Protein AF-A0A834Z935-F1 (afdb_monomer_lite)

InterPro domains:
  IPR001128 Cytochrome P450 [PF00067] (29-91)
  IPR001128 Cytochrome P450 [PR00385] (6-17)
  IPR001128 Cytochrome P450 [PR00385] (54-63)
  IPR001128 Cytochrome P450 [PR00385] (63-74)
  IPR002403 Cytochrome P450, E-class, group IV [PR00465] (1-17)
  IPR002403 Cytochrome P450, E-class, group IV [PR00465] (63-81)
  IPR017972 Cytochrome P450, conserved site [PS00086] (56-65)
  IPR036396 Cytochrome P450 superfamily [G3DSA:1.10.630.10] (1-96)
  IPR036396 Cytochrome P450 superfamily [SSF48264] (1-92)

pLDDT: mean 79.25, std 16.59, range [35.38, 96.38]

Radius of gyration: 15.13 Å; chains: 1; bounding box: 35×32×33 Å

Secondary structure (DSSP, 8-state):
-HHHHHHHHHHHHH--S-----SBTTB-TTS-B--GGGGEETTEE----TTTSGGG--GGGS-TTHHHHHHHHHHHHHHHHHH-----S-TTS--S-S--

Foldseek 3Di:
DQLLLLQVLLVLQLDDVDFDDAPDPQATPVRDGRDSCVQDDPNHGNDDDCVVVVSQHDDPSGNPCVVVVSVVSSVVVCVDVVPDDDDDPDPPDDPCPRDD

Structure (mmCIF, N/CA/C/O backbone):
data_AF-A0A834Z935-F1
#
_entry.id   AF-A0A834Z935-F1
#
loop_
_atom_site.group_PDB
_atom_site.id
_atom_site.type_symbol
_atom_site.label_atom_id
_atom_site.label_alt_id
_atom_site.label_comp_id
_atom_site.label_asym_id
_atom_site.label_entity_id
_atom_site.label_seq_id
_atom_site.pdbx_PDB_ins_code
_atom_site.Cartn_x
_atom_site.Cartn_y
_atom_site.Cartn_z
_atom_site.occupancy
_atom_site.B_iso_or_equiv
_atom_site.auth_seq_id
_atom_site.auth_comp_id
_atom_site.auth_asym_id
_atom_site.auth_atom_id
_atom_site.pdbx_PDB_model_num
ATOM 1 N N . MET A 1 1 ? 3.662 4.077 8.135 1.00 79.62 1 MET A N 1
ATOM 2 C CA . MET A 1 1 ? 2.790 2.887 8.003 1.00 79.62 1 MET A CA 1
ATOM 3 C C . MET A 1 1 ? 3.411 1.896 7.007 1.00 79.62 1 MET A C 1
ATOM 5 O O . MET A 1 1 ? 2.997 1.853 5.853 1.00 79.62 1 MET A O 1
ATOM 9 N N . GLN A 1 2 ? 4.454 1.157 7.413 1.00 89.56 2 GLN A N 1
ATOM 10 C CA . GLN A 1 2 ? 5.175 0.235 6.511 1.00 89.56 2 GLN A CA 1
ATOM 11 C C . GLN A 1 2 ? 4.336 -1.003 6.183 1.00 89.56 2 GLN A C 1
ATOM 13 O O . GLN A 1 2 ? 4.184 -1.349 5.017 1.00 89.56 2 GLN A O 1
ATOM 18 N N . TYR A 1 3 ? 3.682 -1.576 7.195 1.00 92.31 3 TYR A N 1
ATOM 19 C CA . TYR A 1 3 ? 2.768 -2.702 7.012 1.00 92.31 3 TYR A CA 1
ATOM 20 C C . TYR A 1 3 ? 1.589 -2.356 6.092 1.00 92.31 3 TYR A C 1
ATOM 22 O O . TYR A 1 3 ? 1.267 -3.117 5.191 1.00 92.31 3 TYR A O 1
ATOM 30 N N . LEU A 1 4 ? 1.001 -1.160 6.231 1.00 92.56 4 LEU A N 1
ATOM 31 C CA . LEU A 1 4 ? -0.072 -0.710 5.336 1.00 92.56 4 LEU A CA 1
ATOM 32 C C . LEU A 1 4 ? 0.398 -0.602 3.881 1.00 92.56 4 LEU A C 1
ATOM 34 O O . LEU A 1 4 ? -0.343 -0.923 2.960 1.00 92.56 4 LEU A O 1
ATOM 38 N N . HIS A 1 5 ? 1.633 -0.147 3.661 1.00 92.81 5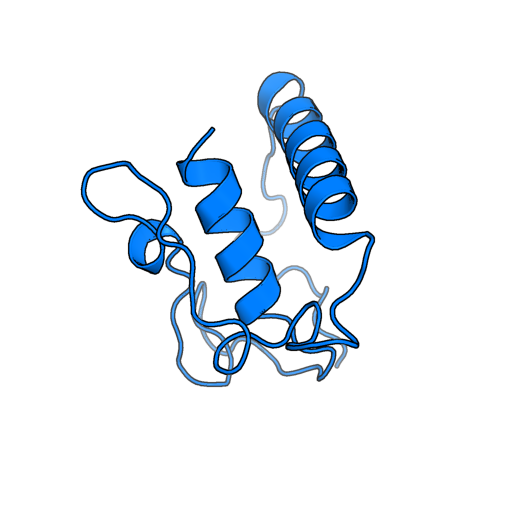 HIS A N 1
ATOM 39 C CA . HIS A 1 5 ? 2.191 -0.096 2.315 1.00 92.81 5 HIS A CA 1
ATOM 40 C C . HIS A 1 5 ? 2.382 -1.494 1.730 1.00 92.81 5 HIS A C 1
ATOM 42 O O . HIS A 1 5 ? 2.002 -1.714 0.585 1.00 92.81 5 HIS A O 1
ATOM 48 N N . ALA A 1 6 ? 2.921 -2.415 2.527 1.00 92.50 6 ALA A N 1
ATOM 49 C CA . ALA A 1 6 ? 3.102 -3.808 2.156 1.00 92.50 6 ALA A CA 1
ATOM 50 C C . ALA A 1 6 ? 1.768 -4.500 1.842 1.00 92.50 6 ALA A C 1
ATOM 52 O O . ALA A 1 6 ? 1.652 -5.153 0.813 1.00 92.50 6 ALA A O 1
ATOM 53 N N . ALA A 1 7 ? 0.740 -4.278 2.665 1.00 91.44 7 ALA A N 1
ATOM 54 C CA . ALA A 1 7 ? -0.607 -4.794 2.441 1.00 91.44 7 ALA A CA 1
ATOM 55 C C . ALA A 1 7 ? -1.207 -4.259 1.133 1.00 91.44 7 ALA A C 1
ATOM 57 O O . ALA A 1 7 ? -1.677 -5.035 0.312 1.00 91.44 7 ALA A O 1
ATOM 58 N N . ILE A 1 8 ? -1.115 -2.948 0.879 1.00 91.69 8 ILE A N 1
ATOM 59 C CA . ILE A 1 8 ? -1.588 -2.361 -0.387 1.00 91.69 8 ILE A CA 1
ATOM 60 C C . ILE A 1 8 ? -0.829 -2.955 -1.580 1.00 91.69 8 ILE A C 1
ATOM 62 O O . ILE A 1 8 ? -1.444 -3.284 -2.589 1.00 91.69 8 ILE A O 1
ATOM 66 N N . SER A 1 9 ? 0.493 -3.109 -1.485 1.00 89.88 9 SER A N 1
ATOM 67 C CA . SER A 1 9 ? 1.297 -3.704 -2.559 1.00 89.88 9 SER A CA 1
ATOM 68 C C . SER A 1 9 ? 0.954 -5.176 -2.803 1.00 89.88 9 SER A C 1
ATOM 70 O O . SER A 1 9 ? 0.894 -5.590 -3.958 1.00 89.88 9 SER A O 1
ATOM 72 N N . GLU A 1 10 ? 0.663 -5.944 -1.752 1.00 87.12 10 GLU A N 1
ATOM 73 C CA . GLU A 1 10 ? 0.213 -7.333 -1.869 1.00 87.12 10 GLU A CA 1
ATOM 74 C C . GLU A 1 10 ? -1.171 -7.424 -2.514 1.00 87.12 10 GLU A C 1
ATOM 76 O O . GLU A 1 10 ? -1.362 -8.202 -3.449 1.00 87.12 10 GLU A O 1
ATOM 81 N N . THR A 1 11 ? -2.104 -6.558 -2.117 1.00 86.38 11 THR A N 1
ATOM 82 C CA . THR A 1 11 ? -3.418 -6.443 -2.765 1.00 86.38 11 THR A CA 1
ATOM 83 C C . THR A 1 11 ? -3.281 -6.116 -4.251 1.00 86.38 11 THR A C 1
ATOM 85 O O . THR A 1 11 ? -3.910 -6.761 -5.085 1.00 86.38 11 THR A O 1
ATOM 88 N N . LEU A 1 12 ? -2.419 -5.160 -4.608 1.00 85.75 12 LEU A N 1
ATOM 89 C CA . LEU A 1 12 ? -2.156 -4.787 -6.002 1.00 85.75 12 LEU A CA 1
ATOM 90 C C . LEU A 1 12 ? -1.448 -5.898 -6.802 1.00 85.75 12 LEU A C 1
ATOM 92 O O . LEU A 1 12 ? -1.627 -5.972 -8.015 1.00 85.75 12 LEU A O 1
ATOM 96 N N . ARG A 1 13 ? -0.653 -6.760 -6.150 1.00 81.25 13 ARG A N 1
ATOM 97 C CA . ARG A 1 13 ? -0.048 -7.954 -6.773 1.00 81.25 13 ARG A CA 1
ATOM 98 C C . ARG A 1 13 ? -1.100 -8.994 -7.115 1.00 81.25 13 ARG A C 1
ATOM 100 O O . ARG A 1 13 ? -1.029 -9.604 -8.177 1.00 81.25 13 ARG A O 1
ATOM 107 N N . LEU A 1 14 ? -2.014 -9.215 -6.178 1.00 74.06 14 LEU A N 1
ATOM 108 C CA . LEU A 1 14 ? -3.009 -10.278 -6.232 1.00 74.06 14 LEU A CA 1
ATOM 109 C C . LEU A 1 14 ? -4.231 -9.926 -7.083 1.00 74.06 14 LEU A C 1
ATOM 111 O O . LEU A 1 14 ? -4.914 -10.840 -7.527 1.00 74.06 14 LEU A O 1
ATOM 115 N N . TYR A 1 15 ? -4.484 -8.640 -7.343 1.00 66.19 15 TYR A N 1
ATOM 116 C CA . TYR A 1 15 ? -5.531 -8.164 -8.253 1.00 66.19 15 TYR A CA 1
ATOM 117 C C . TYR A 1 15 ? -4.950 -7.618 -9.575 1.00 66.19 15 TYR A C 1
ATOM 119 O O . TYR A 1 15 ? -4.988 -6.409 -9.826 1.00 66.19 15 TYR A O 1
ATOM 127 N N . PRO A 1 16 ? -4.447 -8.468 -10.490 1.00 53.22 16 PRO A N 1
ATOM 128 C CA . PRO A 1 16 ? -4.584 -8.146 -11.901 1.00 53.22 16 PRO A CA 1
ATOM 129 C C . PRO A 1 16 ? -6.089 -8.169 -12.253 1.00 53.22 16 PRO A C 1
ATOM 131 O O . PRO A 1 16 ? -6.836 -8.941 -11.656 1.00 53.22 16 PRO A O 1
ATOM 134 N N . PRO A 1 17 ? -6.574 -7.351 -13.203 1.00 49.41 17 PRO A N 1
ATOM 135 C CA . PRO A 1 17 ? -7.994 -7.256 -13.578 1.00 49.41 17 PRO A CA 1
ATOM 136 C C . PRO A 1 17 ? -8.581 -8.526 -14.237 1.00 49.41 17 PRO A C 1
ATOM 138 O O . PRO A 1 17 ? -9.589 -8.435 -14.931 1.00 49.41 17 PRO A O 1
ATOM 141 N N . ASP A 1 18 ? -7.980 -9.699 -14.019 1.00 45.09 18 ASP A N 1
ATOM 142 C CA . ASP A 1 18 ? -8.523 -10.992 -14.415 1.00 45.09 18 ASP A CA 1
ATOM 143 C C . ASP A 1 18 ? -9.147 -11.695 -13.210 1.00 45.09 18 ASP A C 1
ATOM 145 O O . ASP A 1 18 ? -8.497 -12.142 -12.264 1.00 45.09 18 ASP A O 1
ATOM 149 N N . THR A 1 19 ? -10.462 -11.788 -13.289 1.00 51.28 19 THR A N 1
ATOM 150 C CA . THR A 1 19 ? -11.373 -12.382 -12.325 1.00 51.28 19 THR A CA 1
ATOM 151 C C . THR A 1 19 ? -11.147 -13.886 -12.219 1.00 51.28 19 THR A C 1
ATOM 153 O O . THR A 1 19 ? -11.504 -14.638 -13.128 1.00 51.28 19 THR A O 1
ATOM 156 N N . LYS A 1 20 ? -10.576 -14.351 -11.106 1.00 51.22 20 LYS A N 1
ATOM 157 C CA . LYS A 1 20 ? -10.543 -15.778 -10.760 1.00 51.22 20 LYS A CA 1
ATOM 158 C C . LYS A 1 20 ? -10.916 -15.967 -9.284 1.00 51.22 20 LYS A C 1
ATOM 160 O O . LYS A 1 20 ? -10.641 -15.107 -8.454 1.00 51.22 20 LYS A O 1
ATOM 165 N N . ALA A 1 21 ? -11.534 -17.104 -8.967 1.00 51.88 21 ALA A N 1
ATOM 166 C CA . ALA A 1 21 ? -12.098 -17.414 -7.651 1.00 51.88 21 ALA A CA 1
ATOM 167 C C . ALA A 1 21 ? -11.093 -17.981 -6.638 1.00 51.88 21 ALA A C 1
ATOM 169 O O . ALA A 1 21 ? -10.402 -18.950 -6.944 1.00 51.88 21 ALA A O 1
ATOM 170 N N . CYS A 1 22 ? -11.057 -17.450 -5.410 1.00 49.88 22 CYS A N 1
ATOM 171 C CA . CYS A 1 22 ? -10.369 -18.097 -4.286 1.00 49.88 22 CYS A CA 1
ATOM 172 C C . CYS A 1 22 ? -11.068 -19.422 -3.959 1.00 49.88 22 CYS A C 1
ATOM 174 O O . CYS A 1 22 ? -12.282 -19.454 -3.765 1.00 49.88 22 CYS A O 1
ATOM 176 N N . ARG A 1 23 ? -10.312 -20.526 -3.930 1.00 52.38 23 ARG A N 1
ATOM 177 C CA . ARG A 1 23 ? -10.843 -21.869 -3.627 1.00 52.38 23 ARG A CA 1
ATOM 178 C C . ARG A 1 23 ? -10.796 -22.188 -2.126 1.00 52.38 23 ARG A C 1
ATOM 180 O O . ARG A 1 23 ? -11.509 -23.085 -1.685 1.00 52.38 23 ARG A O 1
ATOM 187 N N . VAL A 1 24 ? -9.949 -21.484 -1.377 1.00 58.81 24 VAL A N 1
ATOM 188 C CA . VAL A 1 24 ? -9.725 -21.617 0.070 1.00 58.81 24 VAL A CA 1
ATOM 189 C C . VAL A 1 24 ? -9.552 -20.204 0.644 1.00 58.81 24 VAL A C 1
ATOM 191 O O . VAL A 1 24 ? -9.083 -19.319 -0.077 1.00 58.81 24 VAL A O 1
ATOM 194 N N . ASP A 1 25 ? -9.950 -19.982 1.900 1.00 59.72 25 ASP A N 1
ATOM 195 C CA . ASP A 1 25 ? -9.748 -18.702 2.592 1.00 59.72 25 ASP A CA 1
ATOM 196 C C . ASP A 1 25 ? -8.274 -18.280 2.530 1.00 59.72 25 ASP A C 1
ATOM 198 O O . ASP A 1 25 ? -7.377 -19.117 2.625 1.00 59.72 25 ASP A O 1
ATOM 202 N N . ASP A 1 26 ? -8.035 -16.991 2.286 1.00 61.75 26 ASP A N 1
ATOM 203 C CA . ASP A 1 26 ? -6.708 -16.369 2.151 1.00 61.75 26 ASP A CA 1
ATOM 204 C C . ASP A 1 26 ? -5.787 -16.941 1.047 1.00 61.75 26 ASP A C 1
ATOM 206 O O . ASP A 1 26 ? -4.660 -16.466 0.880 1.00 61.75 26 ASP A O 1
ATOM 210 N N . ILE A 1 27 ? -6.274 -17.886 0.227 1.00 62.16 27 ILE A N 1
ATOM 211 C CA . ILE A 1 27 ? -5.546 -18.506 -0.890 1.00 62.16 27 ILE A CA 1
ATOM 212 C C . ILE A 1 27 ? -6.260 -18.219 -2.220 1.00 62.16 27 ILE A C 1
ATOM 214 O O . ILE A 1 27 ? -7.368 -18.686 -2.507 1.00 62.16 27 ILE A O 1
ATOM 218 N N . MET A 1 28 ? -5.572 -17.470 -3.076 1.00 57.28 28 MET A N 1
ATOM 219 C CA . MET A 1 28 ? -6.025 -17.058 -4.406 1.00 57.28 28 MET A CA 1
ATOM 220 C C . MET A 1 28 ? -5.970 -18.263 -5.391 1.00 57.28 28 MET A C 1
ATOM 222 O O . MET A 1 28 ? -5.269 -19.242 -5.135 1.00 57.28 28 MET A O 1
ATOM 226 N N . PRO A 1 29 ? -6.707 -18.279 -6.522 1.00 50.84 29 PRO A N 1
ATOM 227 C CA . PRO A 1 29 ? -6.758 -19.394 -7.488 1.00 50.84 29 PRO A CA 1
ATOM 228 C C . PRO A 1 29 ? -5.428 -19.760 -8.145 1.00 50.84 29 PRO A C 1
ATOM 230 O O . PRO A 1 29 ? -5.332 -20.819 -8.762 1.00 50.84 29 PRO A O 1
ATOM 233 N N . ASP A 1 30 ? -4.420 -18.894 -8.052 1.00 57.00 30 ASP A N 1
ATOM 234 C CA . ASP A 1 30 ? -3.042 -19.198 -8.444 1.00 57.00 30 ASP A CA 1
ATOM 235 C C . ASP A 1 30 ? -2.291 -20.031 -7.384 1.00 57.00 30 ASP A C 1
ATOM 237 O O . ASP A 1 30 ? -1.145 -20.423 -7.602 1.00 57.00 30 ASP A O 1
ATOM 241 N N . GLY A 1 31 ? -2.942 -20.330 -6.255 1.00 63.62 31 GLY A N 1
ATOM 242 C CA . GLY A 1 31 ? -2.384 -21.043 -5.112 1.00 63.62 31 GLY A CA 1
ATOM 243 C C . GLY A 1 31 ? -1.547 -20.159 -4.191 1.00 63.62 31 GLY A C 1
ATOM 244 O O . GLY A 1 31 ? -0.884 -20.696 -3.303 1.00 63.62 31 GLY A O 1
ATOM 245 N N . THR A 1 32 ? -1.532 -18.835 -4.390 1.00 69.44 32 THR A N 1
ATOM 246 C CA . THR A 1 32 ? -0.754 -17.930 -3.540 1.00 69.44 32 THR A CA 1
ATOM 247 C C . THR A 1 32 ? -1.562 -17.433 -2.348 1.00 69.44 32 THR A C 1
ATOM 249 O O . THR A 1 32 ? -2.706 -16.998 -2.473 1.00 69.44 32 THR A O 1
ATOM 252 N N . GLU A 1 33 ? -0.934 -17.510 -1.178 1.00 78.00 33 GLU A N 1
ATOM 253 C CA . GLU A 1 33 ? -1.451 -16.967 0.074 1.00 78.00 33 GLU A CA 1
ATOM 254 C C . GLU A 1 33 ? -1.253 -15.447 0.120 1.00 78.00 33 GLU A C 1
ATOM 256 O O . GLU A 1 33 ? -0.203 -14.935 -0.303 1.00 78.00 33 GLU A O 1
ATOM 261 N N . TYR A 1 34 ? -2.250 -14.730 0.642 1.00 82.56 34 TYR A N 1
ATOM 262 C CA . TYR A 1 34 ? -2.139 -13.301 0.921 1.00 82.56 34 TYR A CA 1
ATOM 263 C C . TYR A 1 34 ? -1.111 -13.062 2.036 1.00 82.56 34 TYR A C 1
ATOM 265 O O . TYR A 1 34 ? -1.376 -13.313 3.209 1.00 82.56 34 TYR A O 1
ATOM 273 N N . SER A 1 35 ? 0.074 -12.551 1.685 1.00 87.12 35 SER A N 1
ATOM 274 C CA . SER A 1 35 ? 1.153 -12.323 2.656 1.00 87.12 35 SER A CA 1
ATOM 275 C C . SER A 1 35 ? 1.819 -10.957 2.457 1.00 87.12 35 SER A C 1
ATOM 277 O O . SER A 1 35 ? 2.750 -10.821 1.654 1.00 87.12 35 SER A O 1
ATOM 279 N N . PRO A 1 36 ? 1.390 -9.922 3.210 1.00 88.12 36 PRO A N 1
ATOM 280 C CA . PRO A 1 36 ? 2.031 -8.607 3.205 1.00 88.12 36 PRO A CA 1
ATOM 281 C C . PRO A 1 36 ? 3.502 -8.667 3.624 1.00 88.12 36 PRO A C 1
ATOM 283 O O . PRO A 1 36 ? 4.317 -7.896 3.124 1.00 88.12 36 PRO A O 1
ATOM 286 N N . GLU A 1 37 ? 3.857 -9.601 4.509 1.00 89.62 37 GLU A N 1
ATOM 287 C CA . GLU A 1 37 ? 5.210 -9.768 5.052 1.00 89.62 37 GLU A CA 1
ATOM 288 C C . GLU A 1 37 ? 6.268 -10.005 3.973 1.00 89.62 37 GLU A C 1
ATOM 290 O O . GLU A 1 37 ? 7.413 -9.595 4.145 1.00 89.62 37 GLU A O 1
ATOM 295 N N . ARG A 1 38 ? 5.877 -10.546 2.812 1.00 86.81 38 ARG A N 1
ATOM 296 C CA . ARG A 1 38 ? 6.738 -10.689 1.628 1.00 86.81 38 ARG A CA 1
ATOM 297 C C . ARG A 1 38 ? 7.420 -9.382 1.210 1.00 86.81 38 ARG A C 1
ATOM 299 O O . ARG A 1 38 ? 8.517 -9.413 0.654 1.00 86.81 38 ARG A O 1
ATOM 306 N N . TRP A 1 39 ? 6.765 -8.247 1.442 1.00 88.56 39 TRP A N 1
ATOM 307 C CA . TRP A 1 39 ? 7.278 -6.926 1.083 1.00 88.56 39 TRP A CA 1
ATOM 308 C C . TRP A 1 39 ? 8.064 -6.258 2.210 1.00 88.56 39 TRP A C 1
ATOM 310 O O . TRP A 1 39 ? 8.599 -5.173 1.990 1.00 88.56 39 TRP A O 1
ATOM 320 N N . LEU A 1 40 ? 8.130 -6.845 3.408 1.00 91.12 40 LEU A N 1
ATOM 321 C CA . LEU A 1 40 ? 8.879 -6.290 4.532 1.00 91.12 40 LEU A CA 1
ATOM 322 C C . LEU A 1 40 ? 10.247 -6.963 4.670 1.00 91.12 40 LEU A C 1
ATOM 324 O O . LEU A 1 40 ? 10.356 -8.174 4.813 1.00 91.12 40 LEU A O 1
ATOM 328 N N . GLU A 1 41 ? 11.297 -6.151 4.735 1.00 88.19 41 GLU A N 1
ATOM 329 C CA . GLU A 1 41 ? 12.640 -6.567 5.140 1.00 88.19 41 GLU A CA 1
ATOM 330 C C . GLU A 1 41 ? 13.042 -5.735 6.366 1.00 88.19 41 GLU A C 1
ATOM 332 O O . GLU A 1 41 ? 13.128 -4.507 6.299 1.00 88.19 41 GLU A O 1
ATOM 337 N N . TYR A 1 42 ? 13.222 -6.390 7.519 1.00 85.69 42 TYR A N 1
ATOM 338 C CA . TYR A 1 42 ? 13.602 -5.752 8.794 1.00 85.69 42 TYR A CA 1
ATOM 339 C C . TYR A 1 42 ? 12.725 -4.543 9.188 1.00 85.69 42 TYR A C 1
ATOM 341 O O . TYR A 1 42 ? 13.210 -3.539 9.705 1.00 85.69 42 TYR A O 1
ATOM 349 N N . GLY A 1 43 ? 11.418 -4.617 8.911 1.00 81.12 43 GLY A N 1
ATOM 350 C CA . GLY A 1 43 ? 10.462 -3.542 9.207 1.00 81.12 43 GLY A CA 1
ATOM 351 C C . GLY A 1 43 ? 10.428 -2.405 8.177 1.00 81.12 43 GLY A C 1
ATOM 352 O O . GLY A 1 43 ? 9.653 -1.461 8.337 1.00 81.12 43 GLY A O 1
ATOM 353 N N . THR A 1 44 ? 11.209 -2.496 7.100 1.00 84.75 44 THR A N 1
ATOM 354 C CA . THR A 1 44 ? 11.171 -1.565 5.965 1.00 84.75 44 THR A CA 1
ATOM 355 C C . THR A 1 44 ? 10.481 -2.208 4.769 1.00 84.75 44 THR A C 1
ATOM 357 O O . THR A 1 44 ? 10.641 -3.400 4.527 1.00 84.75 44 THR A O 1
ATOM 360 N N . CYS A 1 45 ? 9.675 -1.443 4.027 1.00 82.50 45 CYS A N 1
ATOM 361 C CA . CYS A 1 45 ? 9.065 -1.967 2.810 1.00 82.50 45 CYS A CA 1
ATOM 362 C C . CYS A 1 45 ? 10.113 -2.013 1.696 1.00 82.50 45 CYS A C 1
ATOM 364 O O . CYS A 1 45 ? 10.638 -0.975 1.285 1.00 82.50 45 CYS A O 1
ATOM 366 N N . ARG A 1 46 ? 10.386 -3.210 1.186 1.00 84.31 46 ARG A N 1
ATOM 367 C CA . ARG A 1 46 ? 11.253 -3.432 0.038 1.00 84.31 46 ARG A CA 1
ATOM 368 C C . ARG A 1 46 ? 10.620 -2.821 -1.209 1.00 84.31 46 ARG A C 1
ATOM 370 O O . ARG A 1 46 ? 9.458 -3.076 -1.524 1.00 84.31 46 ARG A O 1
ATOM 377 N N . GLN A 1 47 ? 11.405 -2.052 -1.955 1.00 77.56 47 GLN A N 1
ATOM 378 C CA . GLN A 1 47 ? 11.017 -1.619 -3.290 1.00 77.56 47 GLN A CA 1
ATOM 379 C C . GLN A 1 47 ? 11.259 -2.764 -4.280 1.00 77.56 47 GLN A C 1
ATOM 381 O O . GLN A 1 47 ? 12.398 -3.162 -4.518 1.00 77.56 47 GLN A O 1
ATOM 386 N N . GLU A 1 48 ? 10.188 -3.303 -4.854 1.00 81.62 48 GLU A N 1
ATOM 387 C CA . GLU A 1 48 ? 10.293 -4.336 -5.884 1.00 81.62 48 GLU A CA 1
ATOM 388 C C . GLU A 1 48 ? 10.709 -3.743 -7.227 1.00 81.62 48 GLU A C 1
ATOM 390 O O . GLU A 1 48 ? 10.432 -2.578 -7.539 1.00 81.62 48 GLU A O 1
ATOM 395 N N . ASN A 1 49 ? 11.353 -4.572 -8.044 1.00 84.31 49 ASN A N 1
ATOM 396 C CA . ASN A 1 49 ? 11.663 -4.214 -9.411 1.00 84.31 49 ASN A CA 1
ATOM 397 C C . ASN A 1 49 ? 10.355 -3.937 -10.195 1.00 84.31 49 ASN A C 1
ATOM 399 O O . ASN A 1 49 ? 9.540 -4.851 -10.349 1.00 84.31 49 ASN A O 1
ATOM 403 N N . PRO A 1 50 ? 10.156 -2.727 -10.763 1.00 84.19 50 PRO A N 1
ATOM 404 C CA . PRO A 1 50 ? 8.953 -2.392 -11.533 1.00 84.19 50 PRO A CA 1
ATOM 405 C C . PRO A 1 50 ? 8.688 -3.320 -12.726 1.00 84.19 50 PRO A C 1
ATOM 407 O O . PRO A 1 50 ? 7.544 -3.476 -13.135 1.00 84.19 50 PRO A O 1
ATOM 410 N N . PHE A 1 51 ? 9.723 -3.962 -13.279 1.00 84.44 51 PHE A N 1
ATOM 411 C CA . PHE A 1 51 ? 9.572 -4.947 -14.356 1.00 84.44 51 PHE A CA 1
ATOM 412 C C . PHE A 1 51 ? 8.991 -6.282 -13.871 1.00 84.44 51 PHE A C 1
ATOM 414 O O . PHE A 1 51 ? 8.356 -6.990 -14.646 1.00 84.44 51 PHE A O 1
ATOM 421 N N . ARG A 1 52 ? 9.191 -6.622 -12.593 1.00 81.75 52 ARG A N 1
ATOM 422 C CA . ARG A 1 52 ? 8.603 -7.806 -11.949 1.00 81.75 52 ARG A CA 1
ATOM 423 C C . ARG A 1 52 ? 7.223 -7.511 -11.359 1.00 81.75 52 ARG A C 1
ATOM 425 O O . ARG A 1 52 ? 6.410 -8.418 -11.223 1.00 81.75 52 ARG A O 1
ATOM 432 N N . PHE A 1 53 ? 6.963 -6.245 -11.042 1.00 82.69 53 PHE A N 1
ATOM 433 C CA . PHE A 1 53 ? 5.712 -5.753 -10.476 1.00 82.69 53 PHE A CA 1
ATOM 434 C C . PHE A 1 53 ? 5.152 -4.572 -11.300 1.00 82.69 53 PHE A C 1
ATOM 436 O O . PHE A 1 53 ? 5.248 -3.414 -10.882 1.00 82.69 53 PHE A O 1
ATOM 443 N N . PRO A 1 54 ? 4.573 -4.834 -12.491 1.00 83.88 54 PRO A N 1
ATOM 444 C CA . PRO A 1 54 ? 4.234 -3.795 -13.464 1.00 83.88 54 PRO A CA 1
ATOM 445 C C . PRO A 1 54 ? 2.859 -3.142 -13.236 1.00 83.88 54 PRO A C 1
ATOM 447 O O . PRO A 1 54 ? 2.270 -2.631 -14.185 1.00 83.88 54 PRO A O 1
ATOM 450 N N . VAL A 1 55 ? 2.345 -3.106 -11.999 1.00 87.06 55 VAL A N 1
ATOM 451 C CA . VAL A 1 55 ? 1.026 -2.513 -11.672 1.00 87.06 55 VAL A CA 1
ATOM 452 C C . VAL A 1 55 ? 0.930 -1.051 -12.122 1.00 87.06 55 VAL A C 1
ATOM 454 O O . VAL A 1 55 ? -0.095 -0.604 -12.622 1.00 87.06 55 VAL A O 1
ATOM 457 N N . PHE A 1 56 ? 2.031 -0.313 -11.996 1.00 90.31 56 PHE A N 1
ATOM 458 C CA . PHE A 1 56 ? 2.156 1.071 -12.459 1.00 90.31 56 PHE A CA 1
ATOM 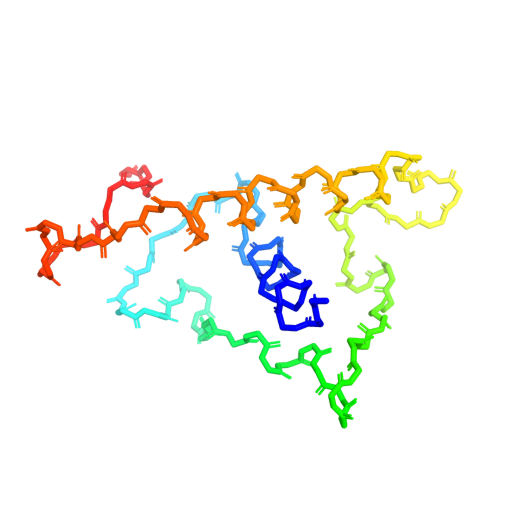459 C C . PHE A 1 56 ? 3.028 1.187 -13.717 1.00 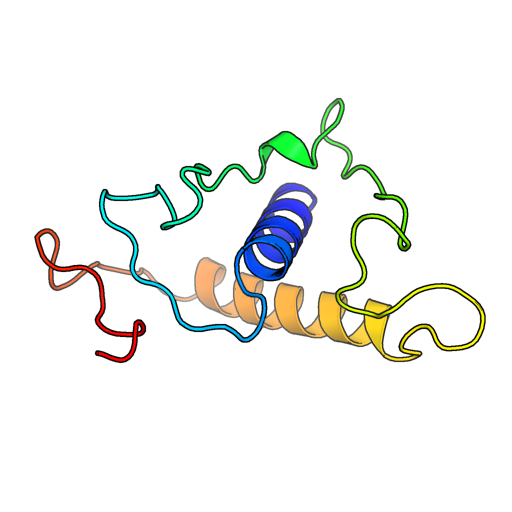90.31 56 PHE A C 1
ATOM 461 O O . PHE A 1 56 ? 3.585 2.254 -13.980 1.00 90.31 56 PHE A O 1
ATOM 468 N N . HIS A 1 57 ? 3.165 0.096 -14.477 1.00 88.88 57 HIS A N 1
ATOM 469 C CA . HIS A 1 57 ? 4.148 -0.083 -15.548 1.00 88.88 57 HIS A CA 1
ATOM 470 C C . HIS A 1 57 ? 5.607 0.098 -15.075 1.00 88.88 57 HIS A C 1
ATOM 472 O O . HIS A 1 57 ? 5.898 0.268 -13.889 1.00 88.88 57 HIS A O 1
ATOM 478 N N . ALA A 1 58 ? 6.550 0.036 -16.016 1.00 90.50 58 ALA A N 1
ATOM 479 C CA . ALA A 1 58 ? 7.978 0.212 -15.774 1.00 90.50 58 ALA A CA 1
ATOM 480 C C . ALA A 1 58 ? 8.617 1.122 -16.838 1.00 90.50 58 ALA A C 1
ATOM 482 O O . ALA A 1 58 ? 8.092 1.283 -17.942 1.00 90.50 58 ALA A O 1
ATOM 483 N N . GLY A 1 59 ? 9.773 1.706 -16.509 1.00 89.25 59 GLY A N 1
ATOM 484 C CA . GLY A 1 59 ? 10.554 2.530 -17.435 1.00 89.25 59 GLY A CA 1
ATOM 485 C C . GLY A 1 59 ? 9.931 3.905 -17.741 1.00 89.25 59 GLY A C 1
ATOM 486 O O . GLY A 1 59 ? 9.173 4.432 -16.927 1.00 89.25 59 GLY A O 1
ATOM 487 N N . PRO A 1 60 ? 10.221 4.505 -18.913 1.00 92.56 60 PRO A N 1
ATOM 488 C CA . PRO A 1 60 ? 9.773 5.861 -19.272 1.00 92.56 60 PRO A CA 1
ATOM 489 C C . PRO A 1 60 ? 8.249 6.055 -19.333 1.00 92.56 60 PRO A C 1
ATOM 491 O O . PRO A 1 60 ? 7.768 7.184 -19.376 1.00 92.56 60 PRO A O 1
ATOM 494 N N . ARG A 1 61 ? 7.482 4.959 -19.378 1.00 91.56 61 ARG A N 1
ATOM 495 C CA . ARG A 1 61 ? 6.009 4.948 -19.406 1.00 91.56 61 ARG A CA 1
ATOM 496 C C . ARG A 1 61 ? 5.400 4.544 -18.059 1.00 91.56 61 ARG A C 1
ATOM 498 O O . ARG A 1 61 ? 4.226 4.177 -18.016 1.00 91.56 61 ARG A O 1
ATOM 505 N N . MET A 1 62 ? 6.187 4.591 -16.982 1.00 91.25 62 MET A N 1
ATOM 506 C CA . MET A 1 62 ? 5.690 4.408 -15.620 1.00 91.25 62 MET A CA 1
ATOM 507 C C . MET A 1 62 ? 4.607 5.446 -15.311 1.00 91.25 62 MET A C 1
ATOM 509 O O . MET A 1 62 ? 4.705 6.609 -15.708 1.00 91.25 62 MET A O 1
ATOM 513 N N . CYS A 1 63 ? 3.564 5.019 -14.604 1.00 92.19 63 CYS A N 1
ATOM 514 C CA . CYS A 1 63 ? 2.486 5.894 -14.175 1.00 92.19 63 CYS A CA 1
ATOM 515 C C . CYS A 1 63 ? 3.040 7.035 -13.312 1.00 92.19 63 CYS A C 1
ATOM 517 O O . CYS A 1 63 ? 3.531 6.808 -12.206 1.00 92.19 63 CYS A O 1
ATOM 519 N N . LEU A 1 64 ? 2.896 8.270 -13.797 1.00 95.31 64 LEU A N 1
ATOM 520 C CA . LEU A 1 64 ? 3.267 9.482 -13.058 1.00 95.31 64 LEU A CA 1
ATOM 521 C C . LEU A 1 64 ? 2.493 9.611 -11.736 1.00 95.31 64 LEU A C 1
ATOM 523 O O . LEU A 1 64 ? 2.978 10.207 -10.783 1.00 95.31 64 LEU A O 1
ATOM 527 N N . GLY A 1 65 ? 1.293 9.028 -11.671 1.00 95.19 65 GLY A N 1
ATOM 528 C CA . GLY A 1 65 ? 0.431 9.036 -10.493 1.00 95.19 65 GLY A CA 1
ATOM 529 C C . GLY A 1 65 ? 0.736 7.950 -9.460 1.00 95.19 65 GLY A C 1
ATOM 530 O O . GLY A 1 65 ? -0.040 7.818 -8.519 1.00 95.19 65 GLY A O 1
ATOM 531 N N . LYS A 1 66 ? 1.813 7.165 -9.605 1.00 91.44 66 LYS A N 1
ATOM 532 C CA . LYS A 1 66 ? 2.127 6.042 -8.701 1.00 91.44 66 LYS A CA 1
ATOM 533 C C . LYS A 1 66 ? 2.160 6.460 -7.228 1.00 91.44 66 LYS A C 1
ATOM 535 O O . LYS A 1 66 ? 1.468 5.871 -6.399 1.00 91.44 66 LYS A O 1
ATOM 540 N N . ASP A 1 67 ? 2.948 7.478 -6.900 1.00 92.75 67 ASP A N 1
ATOM 541 C CA . ASP A 1 67 ? 3.132 7.886 -5.504 1.00 92.75 67 ASP A CA 1
ATOM 542 C C . ASP A 1 67 ? 1.860 8.529 -4.944 1.00 92.75 67 ASP A C 1
ATOM 544 O O . ASP A 1 67 ? 1.463 8.242 -3.814 1.00 92.75 67 ASP A O 1
ATOM 548 N N . MET A 1 68 ? 1.157 9.308 -5.773 1.00 96.38 68 MET A N 1
ATOM 549 C CA . MET A 1 68 ? -0.149 9.876 -5.433 1.00 96.38 68 MET A CA 1
ATOM 550 C C . MET A 1 68 ? -1.173 8.782 -5.117 1.00 96.38 68 MET A C 1
ATOM 552 O O . MET A 1 68 ? -1.876 8.869 -4.111 1.00 96.38 68 MET A O 1
ATOM 556 N N . ALA A 1 69 ? -1.227 7.726 -5.931 1.00 94.31 69 ALA A N 1
ATOM 557 C CA . ALA A 1 69 ? -2.127 6.60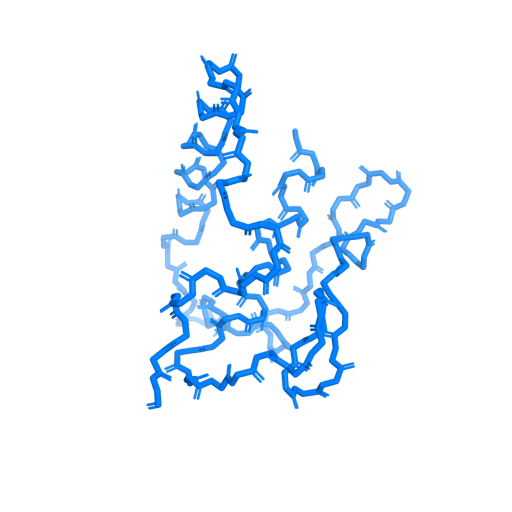2 -5.715 1.00 94.31 69 ALA A CA 1
ATOM 558 C C . ALA A 1 69 ? -1.832 5.914 -4.374 1.00 94.31 69 ALA A C 1
ATOM 560 O O . ALA A 1 69 ? -2.753 5.660 -3.598 1.00 94.31 69 ALA A O 1
ATOM 561 N N . TYR A 1 70 ? -0.558 5.675 -4.040 1.00 92.88 70 TYR A N 1
ATOM 562 C CA . TYR A 1 70 ? -0.197 5.123 -2.731 1.00 92.88 70 TYR A CA 1
ATOM 563 C C . TYR A 1 70 ? -0.567 6.040 -1.566 1.00 92.88 70 TYR A C 1
ATOM 565 O O . TYR A 1 70 ? -0.998 5.535 -0.530 1.00 92.88 70 TYR A 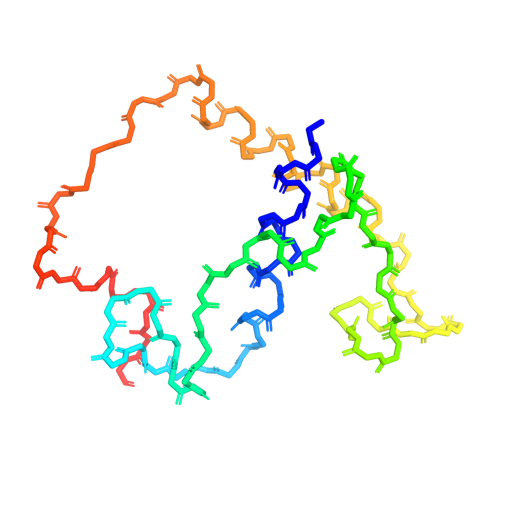O 1
ATOM 573 N N . VAL A 1 71 ? -0.417 7.358 -1.704 1.00 95.25 71 VAL A N 1
ATOM 574 C CA . VAL A 1 71 ? -0.841 8.311 -0.667 1.00 95.25 71 VAL A CA 1
ATOM 575 C C . VAL A 1 71 ? -2.355 8.251 -0.468 1.00 95.25 71 VAL A C 1
ATOM 577 O O . VAL A 1 71 ? -2.809 8.124 0.669 1.00 95.25 71 VAL A O 1
ATOM 580 N N . GLN A 1 72 ? -3.133 8.265 -1.552 1.00 96.12 72 GLN A N 1
ATOM 581 C CA . GLN A 1 72 ? -4.594 8.181 -1.490 1.00 96.12 72 GLN A CA 1
ATOM 582 C C . GLN A 1 72 ? -5.063 6.855 -0.880 1.00 96.12 72 GLN A C 1
ATOM 584 O O . GLN A 1 72 ? -5.841 6.867 0.072 1.00 96.12 72 GLN A O 1
ATOM 589 N N . MET A 1 73 ? -4.543 5.719 -1.355 1.00 95.38 73 MET A N 1
ATOM 590 C CA . MET A 1 73 ? -4.897 4.397 -0.823 1.00 95.38 73 MET A CA 1
ATOM 591 C C . MET A 1 73 ? -4.557 4.277 0.666 1.00 95.38 73 MET A C 1
ATOM 593 O O . MET A 1 73 ? -5.386 3.815 1.448 1.00 95.38 73 MET A O 1
ATOM 597 N N . LYS A 1 74 ? -3.372 4.746 1.085 1.00 95.50 74 LYS A N 1
ATOM 598 C CA . LYS A 1 74 ? -2.976 4.747 2.503 1.00 95.50 74 LYS A CA 1
ATOM 599 C C . LYS A 1 74 ? -3.872 5.651 3.343 1.00 95.50 74 LYS A C 1
ATOM 601 O O . LYS A 1 74 ? -4.243 5.260 4.440 1.00 95.50 74 LYS A O 1
ATOM 606 N N . SER A 1 75 ? -4.214 6.838 2.845 1.00 96.19 75 SER A N 1
ATOM 607 C CA . SER A 1 75 ? -5.063 7.794 3.564 1.00 96.19 75 SER A CA 1
ATOM 608 C C . SER A 1 75 ? -6.481 7.259 3.762 1.00 96.19 75 SER A C 1
ATOM 610 O O . SER A 1 75 ? -7.009 7.338 4.873 1.00 96.19 75 SER A O 1
ATOM 612 N N . ILE A 1 76 ? -7.071 6.664 2.721 1.00 96.31 76 ILE A N 1
ATOM 613 C CA . ILE A 1 76 ? -8.399 6.045 2.795 1.00 96.31 76 ILE A CA 1
ATOM 614 C C . ILE A 1 76 ? -8.366 4.858 3.758 1.00 96.31 76 ILE A C 1
ATOM 616 O O . ILE A 1 76 ? -9.170 4.810 4.685 1.00 96.31 76 ILE A O 1
ATOM 620 N N . ALA A 1 77 ? -7.412 3.938 3.595 1.00 94.75 77 ALA A N 1
ATOM 621 C CA . ALA A 1 77 ? -7.315 2.761 4.452 1.00 94.75 77 ALA A CA 1
ATOM 622 C C . ALA A 1 77 ? -7.066 3.129 5.923 1.00 94.75 77 ALA A C 1
ATOM 624 O O . ALA A 1 77 ? -7.733 2.591 6.800 1.00 94.75 77 ALA A O 1
ATOM 625 N N . ALA A 1 78 ? -6.177 4.090 6.198 1.00 95.31 78 ALA A N 1
ATOM 626 C CA . ALA A 1 78 ? -5.954 4.589 7.554 1.00 95.31 78 ALA A CA 1
ATOM 627 C C . ALA A 1 78 ? -7.231 5.209 8.139 1.00 95.31 78 ALA A C 1
ATOM 629 O O . ALA A 1 78 ? -7.615 4.874 9.251 1.00 95.31 78 ALA A O 1
ATOM 630 N N . SER A 1 79 ? -7.949 6.027 7.361 1.00 95.31 79 SER A N 1
ATOM 631 C CA . SER A 1 79 ? -9.206 6.643 7.810 1.00 95.31 79 SER A CA 1
ATOM 632 C C . SER A 1 79 ? -10.284 5.611 8.145 1.00 95.31 79 SER A C 1
ATOM 634 O O . SER A 1 79 ? -11.068 5.834 9.065 1.00 95.31 79 SER A O 1
ATOM 636 N N . VAL A 1 80 ? -10.342 4.501 7.403 1.00 95.19 80 VAL A N 1
ATOM 637 C CA . VAL A 1 80 ? -11.291 3.412 7.663 1.00 95.19 80 VAL A CA 1
ATOM 638 C C . VAL A 1 80 ? -10.893 2.634 8.917 1.00 95.19 80 VAL A C 1
ATOM 640 O O . VAL A 1 80 ? -11.714 2.478 9.815 1.00 95.19 80 VAL A O 1
ATOM 643 N N . ILE A 1 81 ? -9.632 2.207 9.011 1.00 93.06 81 ILE A N 1
ATOM 644 C CA . ILE A 1 81 ? -9.130 1.387 10.125 1.00 93.06 81 ILE A CA 1
ATOM 645 C C . ILE A 1 81 ? -9.152 2.161 11.453 1.00 93.06 81 ILE A C 1
ATOM 647 O O . ILE A 1 81 ? -9.422 1.577 12.496 1.00 93.06 81 ILE A O 1
ATOM 651 N N . GLU A 1 82 ? -8.887 3.470 11.437 1.00 93.50 82 GLU A N 1
ATOM 652 C CA . GLU A 1 82 ? -8.846 4.288 12.657 1.00 93.50 82 GLU A CA 1
ATOM 653 C C . GLU A 1 82 ? -10.234 4.666 13.189 1.00 93.50 82 GLU A C 1
ATOM 655 O O . GLU A 1 82 ? -10.372 4.962 14.375 1.00 93.50 82 GLU A O 1
ATOM 660 N N . ARG A 1 83 ? -11.260 4.713 12.329 1.00 95.69 83 ARG A N 1
ATOM 661 C CA . ARG A 1 83 ? -12.579 5.269 12.690 1.00 95.69 83 ARG A CA 1
ATOM 662 C C . ARG A 1 83 ? -13.693 4.240 12.775 1.00 95.69 83 ARG A C 1
ATOM 664 O O . ARG A 1 83 ? -14.727 4.545 13.365 1.00 95.69 83 ARG A O 1
ATOM 671 N N . PHE A 1 84 ? -13.520 3.069 12.171 1.00 95.50 84 PHE A N 1
ATOM 672 C CA . PHE A 1 84 ? -14.574 2.069 12.071 1.00 95.50 84 PHE A CA 1
ATOM 673 C C . PHE A 1 84 ? -14.127 0.737 12.663 1.00 95.50 84 PHE A C 1
ATOM 675 O O . PHE A 1 84 ? -13.029 0.256 12.403 1.00 95.50 84 PHE A O 1
ATOM 682 N N . GLU A 1 85 ? -15.029 0.110 13.411 1.00 93.12 85 GLU A N 1
ATOM 683 C CA . GLU A 1 85 ? -14.905 -1.285 13.815 1.00 93.12 85 GLU A CA 1
ATOM 684 C C . GLU A 1 85 ? -15.557 -2.163 12.741 1.00 93.12 85 GLU A C 1
ATOM 686 O O . GLU A 1 85 ? -16.759 -2.067 12.476 1.00 93.12 85 GLU A O 1
ATOM 691 N N . MET A 1 86 ? -14.752 -2.987 12.071 1.00 85.12 86 MET A N 1
ATOM 692 C CA . MET A 1 86 ? -15.217 -3.833 10.975 1.00 85.12 86 MET A CA 1
ATOM 693 C C . MET A 1 86 ? -15.599 -5.216 11.496 1.00 85.12 86 MET A C 1
ATOM 695 O O . MET A 1 86 ? -14.759 -5.941 12.021 1.00 85.12 86 MET A O 1
ATOM 699 N N . ASN A 1 87 ? -16.857 -5.603 11.287 1.00 87.62 87 ASN A N 1
ATOM 700 C CA . ASN A 1 87 ? -17.362 -6.932 11.614 1.00 87.62 87 ASN A CA 1
ATOM 701 C C . ASN A 1 87 ? -17.735 -7.685 10.334 1.00 87.62 87 ASN A C 1
ATOM 703 O O . ASN A 1 87 ? -18.502 -7.188 9.508 1.00 87.62 87 ASN A O 1
ATOM 707 N N . VAL A 1 88 ? -17.202 -8.896 10.172 1.00 82.12 88 VAL A N 1
ATOM 708 C CA . VAL A 1 88 ? -17.544 -9.771 9.043 1.00 82.12 88 VAL A CA 1
ATOM 709 C C . VAL A 1 88 ? -18.912 -10.401 9.304 1.00 82.12 88 VAL A C 1
ATOM 711 O O . VAL A 1 88 ? -19.079 -11.159 10.258 1.00 82.12 88 VAL A O 1
ATOM 714 N N . VAL A 1 89 ? -19.894 -10.070 8.461 1.00 77.69 89 VAL A N 1
ATOM 715 C CA . VAL A 1 89 ? -21.298 -10.498 8.623 1.00 77.69 89 VAL A CA 1
ATOM 716 C C . VAL A 1 89 ? -21.511 -11.961 8.210 1.00 77.69 89 VAL A C 1
ATOM 718 O O . VAL A 1 89 ? -22.318 -12.653 8.820 1.00 77.69 89 VAL A O 1
ATOM 721 N N . ALA A 1 90 ? -20.767 -12.454 7.215 1.00 73.06 90 ALA A N 1
ATOM 722 C CA . ALA A 1 90 ? -20.819 -13.840 6.753 1.00 73.06 90 ALA A CA 1
ATOM 723 C C . ALA A 1 90 ? -19.421 -14.461 6.853 1.00 73.06 90 ALA A C 1
ATOM 725 O O . ALA A 1 90 ? -18.559 -14.181 6.026 1.00 73.06 90 ALA A O 1
ATOM 726 N N . LYS A 1 91 ? -19.182 -15.261 7.897 1.00 63.72 91 LYS A N 1
ATOM 727 C CA . LYS A 1 91 ? -17.883 -15.917 8.132 1.00 63.72 91 LYS A CA 1
ATOM 728 C C . LYS A 1 91 ? -17.649 -17.121 7.219 1.00 63.72 91 LYS A C 1
ATOM 730 O O . LYS A 1 91 ? -16.508 -17.454 6.947 1.00 63.72 91 LYS A O 1
ATOM 735 N N . ASP A 1 92 ? -18.726 -17.711 6.709 1.00 64.19 92 ASP A N 1
ATOM 736 C CA . ASP A 1 92 ? -18.692 -18.973 5.961 1.00 64.19 92 ASP A CA 1
ATOM 737 C C . ASP A 1 92 ? -18.846 -18.752 4.446 1.00 64.19 92 ASP A C 1
ATOM 739 O O . ASP A 1 92 ? -19.115 -19.679 3.684 1.00 64.19 92 ASP A O 1
ATOM 743 N N . THR A 1 93 ? -18.790 -17.50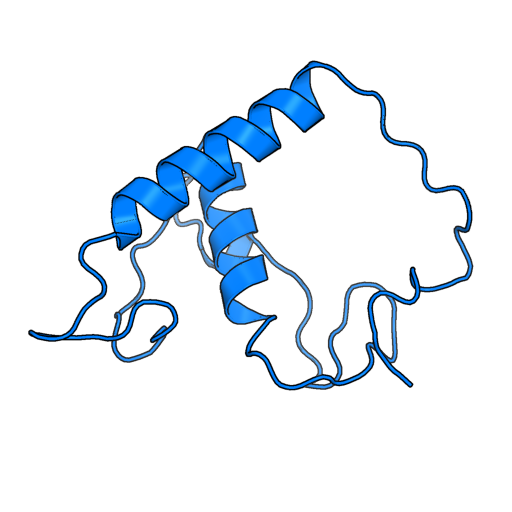0 3.987 1.00 60.28 93 THR A N 1
ATOM 744 C CA . THR A 1 93 ? -19.045 -17.147 2.588 1.00 60.28 93 THR A CA 1
ATOM 745 C C . THR A 1 93 ? -18.053 -16.092 2.139 1.00 60.28 93 THR A C 1
ATOM 747 O O . THR A 1 93 ? -18.053 -14.972 2.649 1.00 60.28 93 THR A O 1
ATOM 750 N N . CYS A 1 94 ? -17.231 -16.431 1.145 1.00 61.59 94 CYS A N 1
ATOM 751 C CA . CYS A 1 94 ? -16.361 -15.458 0.499 1.00 61.59 94 CYS A CA 1
ATOM 752 C C . CYS A 1 94 ? -17.222 -14.291 -0.031 1.00 61.59 94 CYS A C 1
ATOM 754 O O . CYS A 1 94 ? -18.250 -14.553 -0.662 1.00 61.59 94 CYS A O 1
ATOM 756 N N . PRO A 1 95 ? -16.835 -13.017 0.181 1.00 57.75 95 PRO A N 1
ATOM 757 C CA . PRO A 1 95 ? -17.708 -11.841 0.047 1.00 57.75 95 PRO A CA 1
ATOM 758 C C . PRO A 1 95 ? -18.223 -11.501 -1.369 1.00 57.75 95 PRO A C 1
ATOM 760 O O . PRO A 1 95 ? -18.661 -10.380 -1.602 1.00 57.75 95 PRO A O 1
ATOM 763 N N . GLY A 1 96 ? -18.205 -12.423 -2.336 1.00 52.16 96 GLY A N 1
ATOM 764 C CA . GLY A 1 96 ? -18.891 -12.263 -3.626 1.00 52.16 96 GLY A CA 1
ATOM 765 C C . GLY A 1 96 ? -18.371 -11.130 -4.520 1.00 52.16 96 GLY A C 1
ATOM 766 O O . GLY A 1 96 ? -18.904 -10.923 -5.602 1.00 52.16 96 GLY A O 1
ATOM 767 N N . ILE A 1 97 ? -17.304 -10.429 -4.114 1.00 51.12 97 ILE A N 1
ATOM 768 C CA . ILE A 1 97 ? -16.528 -9.493 -4.953 1.00 51.12 97 ILE A CA 1
ATOM 769 C C . ILE A 1 97 ? -15.851 -10.247 -6.119 1.00 51.12 97 ILE A C 1
ATOM 771 O O . ILE A 1 97 ? -15.389 -9.651 -7.086 1.00 51.12 97 ILE A O 1
ATOM 775 N N . CYS A 1 98 ? -15.852 -11.578 -6.059 1.00 41.94 98 CYS A N 1
ATOM 776 C CA . CYS A 1 98 ? -15.532 -12.467 -7.158 1.00 41.94 98 CYS A CA 1
ATOM 777 C C . CYS A 1 98 ? -16.753 -12.610 -8.096 1.00 41.94 98 CYS A C 1
ATOM 779 O O . CYS A 1 98 ? -17.767 -13.171 -7.669 1.00 41.94 98 CYS A O 1
ATOM 781 N N . PRO A 1 99 ? -16.713 -12.111 -9.345 1.00 36.38 99 PRO A N 1
ATOM 782 C CA . PRO A 1 99 ? -17.789 -12.369 -10.295 1.00 36.38 99 PRO A CA 1
ATOM 783 C C . PRO A 1 99 ? -17.807 -13.860 -10.670 1.00 36.38 99 PRO A C 1
ATOM 785 O O . PRO A 1 99 ? -16.751 -14.482 -10.784 1.00 36.38 99 PRO A O 1
ATOM 788 N N . ARG A 1 100 ? -19.021 -14.416 -10.792 1.00 35.38 100 ARG A N 1
ATOM 789 C CA . ARG A 1 100 ? -19.293 -15.825 -11.133 1.00 35.38 100 ARG A CA 1
ATOM 790 C C . ARG A 1 100 ? -18.610 -16.278 -12.417 1.00 35.38 100 ARG A C 1
ATOM 792 O O . ARG A 1 100 ? -18.601 -15.479 -13.378 1.00 35.38 100 ARG A O 1
#

Organism: Tetracentron sinense (NCBI:txid13715)

Sequence (100 aa):
MQYLHAAISETLRLYPPDTKACRVDDIMPDGTEYSPERWLEYGTCRQENPFRFPVFHAGPRMCLGKDMAYVQMKSIAASVIERFEMNVVAKDTCPGICPR